Protein AF-A0A7V8E3M5-F1 (afdb_monomer)

Solvent-accessible surface area (backbone atoms only — not comparable to full-atom values): 7401 Å² total; per-residue (Å²): 131,82,53,64,52,68,87,45,52,74,57,60,77,70,49,61,87,92,56,84,88,79,82,82,58,54,64,93,90,65,84,55,64,83,77,47,44,62,59,57,59,72,68,54,57,83,89,45,75,42,72,49,74,9,50,41,84,41,14,56,47,42,52,55,55,55,73,70,61,55,69,43,68,74,47,80,47,67,41,88,43,50,78,34,72,92,66,95,60,98,47,68,71,62,44,57,70,47,50,57,58,45,68,76,69,51,58,63,83,62,52,45,49,63,24,65,98

Foldseek 3Di:
DQLQCVVCVVVVVVDDPVDDDDDQGDDPPDLDLVVCLVSVVVRDDQPEADEAEAEDSRLCSQVVNVVVVHPRYDYYHYHNAFPADQDPDPDVVVVVVPSVVCVVPPDPVVSCVRGYD

Mean predicted aligned error: 8.02 Å

Sequence (117 aa):
MDGTGRLFEPILRCFPVEFQPVVVAYPPDVARYDDLIPIVRAALPPDDPFVLLGESFSGPLAVRVAAENPPGLRALVLIASFVRPPARWPFPALRAAVVGPAVATVPWRVQSRFLLG

Structure (mmCIF, N/CA/C/O backbone):
data_AF-A0A7V8E3M5-F1
#
_entry.id   AF-A0A7V8E3M5-F1
#
loop_
_atom_site.group_PDB
_atom_site.id
_atom_site.type_symbol
_atom_site.label_atom_id
_atom_site.label_alt_id
_atom_site.label_comp_id
_atom_site.label_asym_id
_atom_site.label_entity_id
_atom_site.label_seq_id
_atom_site.pdbx_PDB_ins_code
_atom_site.Cartn_x
_atom_site.Cartn_y
_atom_site.Cartn_z
_atom_site.occupancy
_atom_site.B_iso_or_equiv
_atom_site.auth_seq_id
_atom_site.auth_comp_id
_atom_site.auth_asym_id
_atom_site.auth_atom_id
_atom_site.pdbx_PDB_model_num
ATOM 1 N N . MET A 1 1 ? 1.951 -3.078 -14.871 1.00 54.81 1 MET A N 1
ATOM 2 C CA . MET A 1 1 ? 1.114 -3.307 -13.673 1.00 54.81 1 MET A CA 1
ATOM 3 C C . MET A 1 1 ? -0.257 -2.723 -13.953 1.00 54.81 1 MET A C 1
ATOM 5 O O . MET A 1 1 ? -0.317 -1.819 -14.773 1.00 54.81 1 MET A O 1
ATOM 9 N N . ASP A 1 2 ? -1.320 -3.250 -13.344 1.00 64.69 2 ASP A N 1
ATOM 10 C CA . ASP A 1 2 ? -2.688 -2.769 -13.591 1.00 64.69 2 ASP A CA 1
ATOM 11 C C . ASP A 1 2 ? -2.871 -1.331 -13.083 1.00 64.69 2 ASP A C 1
ATOM 13 O O . ASP A 1 2 ? -3.262 -0.470 -13.857 1.00 64.69 2 ASP A O 1
ATOM 17 N N . GLY A 1 3 ? -2.542 -1.034 -11.818 1.00 59.25 3 GLY A N 1
ATOM 18 C CA . GLY A 1 3 ? -2.641 0.324 -11.244 1.00 59.25 3 GLY A CA 1
ATOM 19 C C . GLY A 1 3 ? -4.069 0.892 -11.152 1.00 59.25 3 GLY A C 1
ATOM 20 O O . GLY A 1 3 ? -4.286 1.880 -10.457 1.00 59.25 3 GLY A O 1
ATOM 21 N N . THR A 1 4 ? -5.043 0.246 -11.803 1.00 65.81 4 THR A N 1
ATOM 22 C CA . THR A 1 4 ? -6.458 0.632 -11.853 1.00 65.81 4 THR A CA 1
ATOM 23 C C . THR A 1 4 ? -7.289 0.044 -10.716 1.00 65.81 4 THR A C 1
ATOM 25 O O . THR A 1 4 ? -8.397 0.510 -10.465 1.00 65.81 4 THR A O 1
ATOM 28 N N . GLY A 1 5 ? -6.774 -0.983 -10.030 1.00 67.94 5 GLY A N 1
ATOM 29 C CA . GLY A 1 5 ? -7.459 -1.648 -8.922 1.00 67.94 5 GLY A CA 1
ATOM 30 C C . GLY A 1 5 ? -8.411 -2.770 -9.346 1.00 67.94 5 GLY A C 1
ATOM 31 O O . GLY A 1 5 ? -8.981 -3.445 -8.490 1.00 67.94 5 GLY A O 1
ATOM 32 N N . ARG A 1 6 ? -8.550 -3.029 -10.653 1.00 70.31 6 ARG A N 1
ATOM 33 C CA . ARG A 1 6 ? -9.440 -4.065 -11.206 1.00 70.31 6 ARG A CA 1
ATOM 34 C C . ARG A 1 6 ? -9.029 -5.472 -10.797 1.00 70.31 6 ARG A C 1
ATOM 36 O O . ARG A 1 6 ? -9.880 -6.332 -10.597 1.00 70.31 6 ARG A O 1
ATOM 43 N N . LEU A 1 7 ? -7.731 -5.705 -10.606 1.00 75.69 7 LEU A N 1
ATOM 44 C CA . LEU A 1 7 ? -7.233 -7.001 -10.134 1.00 75.69 7 LEU A CA 1
ATOM 45 C C . LEU A 1 7 ? -7.698 -7.355 -8.713 1.00 75.69 7 LEU A C 1
ATOM 47 O O . LEU A 1 7 ? -7.665 -8.529 -8.347 1.00 75.69 7 LEU A O 1
ATOM 51 N N . PHE A 1 8 ? -8.169 -6.380 -7.928 1.00 80.44 8 PHE A N 1
ATOM 52 C CA . PHE A 1 8 ? -8.735 -6.643 -6.607 1.00 80.44 8 PHE A CA 1
ATOM 53 C C . PHE A 1 8 ? -10.209 -7.058 -6.660 1.00 80.44 8 PHE A C 1
ATOM 55 O O . PHE A 1 8 ? -10.721 -7.594 -5.683 1.00 80.44 8 PHE A O 1
ATOM 62 N N . GLU A 1 9 ? -10.907 -6.884 -7.782 1.00 81.38 9 GLU A N 1
ATOM 63 C CA . GLU A 1 9 ? -12.350 -7.127 -7.865 1.00 81.38 9 GLU A CA 1
ATOM 64 C C . GLU A 1 9 ? -12.783 -8.530 -7.383 1.00 81.38 9 GLU A C 1
ATOM 66 O O . GLU A 1 9 ? -13.742 -8.614 -6.612 1.00 81.38 9 GLU A O 1
ATOM 71 N N . PRO A 1 10 ? -12.076 -9.634 -7.713 1.00 83.56 10 PRO A N 1
ATOM 72 C CA . PRO A 1 10 ? -12.433 -10.953 -7.193 1.00 83.56 10 PRO A CA 1
ATOM 73 C C . PRO A 1 10 ? -12.306 -11.068 -5.669 1.00 83.56 10 PRO A C 1
ATOM 75 O O . PRO A 1 10 ? -13.154 -11.695 -5.041 1.00 83.56 10 PRO A O 1
ATOM 78 N N . ILE A 1 11 ? -11.274 -10.465 -5.063 1.00 79.56 11 ILE A N 1
ATOM 79 C CA . ILE A 1 11 ? -11.068 -10.541 -3.609 1.00 79.56 11 ILE A CA 1
ATOM 80 C C . ILE A 1 11 ? -12.019 -9.609 -2.854 1.00 79.56 11 ILE A C 1
ATOM 82 O O . ILE A 1 11 ? -12.492 -9.971 -1.782 1.00 79.56 11 ILE A O 1
ATOM 86 N N . LEU A 1 12 ? -12.371 -8.461 -3.439 1.00 85.62 12 LEU A N 1
ATOM 87 C CA . LEU A 1 12 ? -13.334 -7.519 -2.863 1.00 85.62 12 LEU A CA 1
ATOM 88 C C . LEU A 1 12 ? -14.734 -8.132 -2.736 1.00 85.62 12 LEU A C 1
ATOM 90 O O .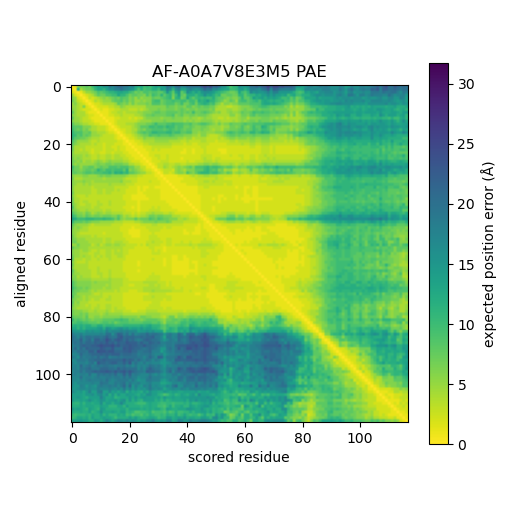 LEU A 1 12 ? -15.426 -7.873 -1.759 1.00 85.62 12 LEU A O 1
ATOM 94 N N . ARG A 1 13 ? -15.136 -8.996 -3.677 1.00 85.56 13 ARG A N 1
ATOM 95 C CA . ARG A 1 13 ? -16.429 -9.709 -3.622 1.00 85.56 13 ARG A CA 1
ATOM 96 C C . ARG A 1 13 ? -16.531 -10.711 -2.473 1.00 85.56 13 ARG A C 1
ATOM 98 O O . ARG A 1 13 ? -17.636 -11.033 -2.052 1.00 85.56 13 ARG A O 1
ATOM 105 N N . CYS A 1 14 ? -15.396 -11.209 -1.993 1.00 86.31 14 CYS A N 1
ATOM 106 C CA . CYS A 1 14 ? -15.320 -12.168 -0.893 1.00 86.31 14 CYS A CA 1
ATOM 107 C C . CYS A 1 14 ? -14.803 -11.523 0.400 1.00 86.31 14 CYS A C 1
ATOM 109 O O . CYS A 1 14 ? -14.487 -12.238 1.352 1.00 86.31 14 CYS A O 1
ATOM 111 N N . PHE A 1 15 ? -14.648 -10.196 0.423 1.00 84.19 15 PHE A N 1
ATOM 112 C CA . PHE A 1 15 ? -14.084 -9.500 1.569 1.00 84.19 15 PHE A CA 1
ATOM 113 C C . PHE A 1 15 ? -15.081 -9.525 2.739 1.00 84.19 15 PHE A C 1
ATOM 115 O O . PHE A 1 15 ? -16.285 -9.400 2.499 1.00 84.19 15 PHE A O 1
ATOM 122 N N . PRO A 1 16 ? -14.624 -9.707 3.991 1.00 86.19 16 PRO A N 1
ATOM 123 C CA . PRO A 1 16 ? -15.529 -9.740 5.134 1.00 86.19 16 PRO A CA 1
ATOM 124 C C . PRO A 1 16 ? -16.312 -8.428 5.250 1.00 86.19 16 PRO A C 1
ATOM 126 O O . PRO A 1 16 ? -15.753 -7.350 5.040 1.00 86.19 16 PRO A O 1
ATOM 129 N N . VAL A 1 17 ? -17.600 -8.525 5.588 1.00 83.50 17 VAL A N 1
ATOM 130 C CA . VAL A 1 17 ? -18.543 -7.389 5.633 1.00 83.50 17 VAL A CA 1
ATOM 131 C C . VAL A 1 17 ? -18.158 -6.330 6.670 1.00 83.50 17 VAL A C 1
ATOM 133 O O . VAL A 1 17 ? -18.572 -5.177 6.578 1.00 83.50 17 VAL A O 1
ATOM 136 N N . GLU A 1 18 ? -17.356 -6.728 7.654 1.00 86.25 18 GLU A N 1
ATOM 137 C CA . GLU A 1 18 ? -16.816 -5.892 8.719 1.00 86.25 18 GLU A CA 1
ATOM 138 C C . GLU A 1 18 ? -15.783 -4.882 8.209 1.00 86.25 18 GLU A C 1
ATOM 140 O O . GLU A 1 18 ? -15.498 -3.897 8.889 1.00 86.25 18 GLU A O 1
ATOM 145 N N . PHE A 1 19 ? -15.224 -5.104 7.017 1.00 85.50 19 PHE A N 1
ATOM 146 C CA . PHE A 1 19 ? -14.287 -4.188 6.388 1.00 85.50 19 PHE A CA 1
ATOM 147 C C . PHE A 1 19 ? -14.935 -3.475 5.202 1.00 85.50 19 PHE A C 1
ATOM 149 O O . PHE A 1 19 ? -15.615 -4.081 4.379 1.00 85.50 19 PHE A O 1
ATOM 156 N N . GLN A 1 20 ? -14.654 -2.178 5.081 1.00 89.50 20 GLN A N 1
ATOM 157 C CA . GLN A 1 20 ? -15.021 -1.360 3.926 1.00 89.50 20 GLN A CA 1
ATOM 158 C C . GLN A 1 20 ? -13.756 -1.089 3.100 1.00 89.50 20 GLN A C 1
ATOM 160 O O . GLN A 1 20 ? -13.012 -0.155 3.406 1.00 89.50 20 GLN A O 1
ATOM 165 N N . PRO A 1 21 ? -13.428 -1.941 2.113 1.00 89.75 21 PRO A N 1
ATOM 166 C CA . PRO A 1 21 ? -12.199 -1.787 1.350 1.00 89.75 21 PRO A CA 1
ATOM 167 C C . PRO A 1 21 ? -12.262 -0.556 0.437 1.00 89.75 21 PRO A C 1
ATOM 169 O O . PRO A 1 21 ? -13.165 -0.418 -0.386 1.00 89.75 21 PRO A O 1
ATOM 172 N N . VAL A 1 22 ? -11.250 0.307 0.541 1.00 91.75 22 VAL A N 1
ATOM 173 C CA . VAL A 1 22 ? -11.047 1.461 -0.345 1.00 91.75 22 VAL A CA 1
ATOM 174 C C . VAL A 1 22 ? -9.858 1.174 -1.251 1.00 91.75 22 VAL A C 1
ATOM 176 O O . VAL A 1 22 ? -8.742 0.954 -0.781 1.00 91.75 22 VAL A O 1
ATOM 179 N N . VAL A 1 23 ? -10.093 1.167 -2.562 1.00 91.75 23 VAL A N 1
ATOM 180 C CA . VAL A 1 23 ? -9.044 0.946 -3.562 1.00 91.75 23 VAL A CA 1
ATOM 181 C C . VAL A 1 23 ? -8.544 2.285 -4.083 1.00 91.75 23 VAL A C 1
ATOM 183 O O . VAL A 1 23 ? -9.315 3.074 -4.625 1.00 91.75 23 VAL A O 1
ATOM 186 N N . VAL A 1 24 ? -7.239 2.523 -3.956 1.00 92.25 24 VAL A N 1
ATOM 187 C CA . VAL A 1 24 ? -6.578 3.713 -4.503 1.00 92.25 24 VAL A CA 1
ATOM 188 C C . VAL A 1 24 ? -6.037 3.380 -5.890 1.00 92.25 24 VAL A C 1
ATOM 190 O O . VAL A 1 24 ? -5.098 2.597 -6.020 1.00 92.25 24 VAL A O 1
ATOM 193 N N . ALA A 1 25 ? -6.639 3.962 -6.926 1.00 90.50 25 ALA A N 1
ATOM 194 C CA . ALA A 1 25 ? -6.155 3.851 -8.299 1.00 90.50 25 ALA A CA 1
ATOM 195 C C . ALA A 1 25 ? -5.131 4.955 -8.603 1.00 90.50 25 ALA A C 1
ATOM 197 O O . ALA A 1 25 ? -5.298 6.099 -8.176 1.00 90.50 25 ALA A O 1
ATOM 198 N N . TYR A 1 26 ? -4.088 4.621 -9.362 1.00 88.81 26 TYR A N 1
ATOM 199 C CA . TYR A 1 26 ? -3.050 5.573 -9.761 1.00 88.81 26 TYR A CA 1
ATOM 200 C C . TYR A 1 26 ? -3.191 5.985 -11.230 1.00 88.81 26 TYR A C 1
ATOM 202 O O . TYR A 1 26 ? -3.572 5.156 -12.063 1.00 88.81 26 TYR A O 1
ATOM 210 N N . PRO A 1 27 ? -2.849 7.239 -11.580 1.00 87.88 27 PRO A N 1
ATOM 211 C CA . PRO A 1 27 ? -2.749 7.660 -12.970 1.00 87.88 27 PRO A CA 1
ATOM 212 C C . PRO A 1 27 ? -1.718 6.809 -13.729 1.00 87.88 27 PRO A C 1
ATOM 214 O O . PRO A 1 27 ? -0.632 6.552 -13.201 1.00 87.88 27 PRO A O 1
ATOM 217 N N . PRO A 1 28 ? -2.019 6.365 -14.960 1.00 83.38 28 PRO A N 1
ATOM 218 C CA . PRO A 1 28 ? -1.155 5.449 -15.709 1.00 83.38 28 PRO A CA 1
ATOM 219 C C . PRO A 1 28 ? 0.175 6.082 -16.150 1.00 83.38 28 PRO A C 1
ATOM 221 O O . PRO A 1 28 ? 1.128 5.370 -16.460 1.00 83.38 28 PRO A O 1
ATOM 224 N N . ASP A 1 29 ? 0.235 7.408 -16.198 1.00 85.81 29 ASP A N 1
ATOM 225 C CA . ASP A 1 29 ? 1.370 8.227 -16.620 1.00 85.81 29 ASP A CA 1
ATOM 226 C C . ASP A 1 29 ? 2.287 8.650 -15.460 1.00 85.81 29 ASP A C 1
ATOM 228 O O . ASP A 1 29 ? 3.361 9.210 -15.690 1.00 85.81 29 ASP A O 1
ATOM 232 N N . VAL A 1 30 ? 1.919 8.331 -14.214 1.00 83.50 30 VAL A N 1
ATOM 233 C CA . VAL A 1 30 ? 2.681 8.705 -13.018 1.00 83.50 30 VAL A CA 1
ATOM 234 C C . VAL A 1 30 ? 3.301 7.465 -12.377 1.00 83.50 30 VAL A C 1
ATOM 236 O O . VAL A 1 30 ? 2.611 6.567 -11.904 1.00 83.50 30 VAL A O 1
ATOM 239 N N . ALA A 1 31 ? 4.635 7.422 -12.328 1.00 82.38 31 ALA A N 1
ATOM 240 C CA . ALA A 1 31 ? 5.381 6.272 -11.802 1.00 82.38 31 ALA A CA 1
ATOM 241 C C . ALA A 1 31 ? 6.345 6.616 -10.656 1.00 82.38 31 ALA A C 1
ATOM 243 O O . ALA A 1 31 ? 6.944 5.718 -10.059 1.00 82.38 31 ALA A O 1
ATOM 244 N N . ARG A 1 32 ? 6.547 7.902 -10.345 1.00 88.75 32 ARG A N 1
ATOM 245 C CA . ARG A 1 32 ? 7.440 8.301 -9.253 1.00 88.75 32 ARG A CA 1
ATOM 246 C C . ARG A 1 32 ? 6.679 8.262 -7.941 1.00 88.75 32 ARG A C 1
ATOM 248 O O . ARG A 1 32 ? 5.569 8.771 -7.840 1.00 88.75 32 ARG A O 1
ATOM 255 N N . TYR A 1 33 ? 7.308 7.703 -6.913 1.00 89.25 33 TYR A N 1
ATOM 256 C CA . TYR A 1 33 ? 6.646 7.565 -5.622 1.00 89.25 33 TYR A CA 1
ATOM 257 C C . TYR A 1 33 ? 6.233 8.903 -5.008 1.00 89.25 33 TYR A C 1
ATOM 259 O O . TYR A 1 33 ? 5.142 8.997 -4.459 1.00 89.25 33 TYR A O 1
ATOM 267 N N . ASP A 1 34 ? 7.071 9.931 -5.129 1.00 91.88 34 ASP A N 1
ATOM 268 C CA . ASP A 1 34 ? 6.806 11.241 -4.524 1.00 91.88 34 ASP A CA 1
ATOM 269 C C . ASP A 1 34 ? 5.549 11.906 -5.114 1.00 91.88 34 ASP A C 1
ATOM 271 O O . ASP A 1 34 ? 4.830 12.593 -4.394 1.00 91.88 34 ASP A O 1
ATOM 275 N N . ASP A 1 35 ? 5.230 11.605 -6.376 1.00 93.25 35 ASP A N 1
ATOM 276 C CA . ASP A 1 35 ? 4.043 12.117 -7.070 1.00 93.25 35 ASP A CA 1
ATOM 277 C C . ASP A 1 35 ? 2.769 11.323 -6.711 1.00 93.25 35 ASP A C 1
ATOM 279 O O . ASP A 1 35 ? 1.659 11.843 -6.797 1.00 93.25 35 ASP A O 1
ATOM 283 N N . LEU A 1 36 ? 2.910 10.065 -6.271 1.00 94.12 36 LEU A N 1
ATOM 284 C CA . LEU A 1 36 ? 1.789 9.177 -5.928 1.00 94.12 36 LEU A CA 1
ATOM 285 C C . LEU A 1 36 ? 1.407 9.214 -4.443 1.00 94.12 36 LEU A C 1
ATOM 287 O O . LEU A 1 36 ? 0.259 8.934 -4.095 1.00 94.12 36 LEU A O 1
ATOM 291 N N . ILE A 1 37 ? 2.338 9.570 -3.554 1.00 94.94 37 ILE A N 1
ATOM 292 C CA . ILE A 1 37 ? 2.078 9.697 -2.109 1.00 94.94 37 ILE A CA 1
ATOM 293 C C . ILE A 1 37 ? 0.891 10.630 -1.804 1.00 94.94 37 ILE A C 1
ATOM 295 O O . ILE A 1 37 ? 0.044 10.235 -0.999 1.00 94.94 37 ILE A O 1
ATOM 299 N N . PRO A 1 38 ? 0.761 11.822 -2.425 1.00 95.31 38 PRO A N 1
ATOM 300 C CA . PRO A 1 38 ? -0.383 12.701 -2.185 1.00 95.31 38 PRO A CA 1
ATOM 301 C C . PRO A 1 38 ? -1.735 12.040 -2.482 1.00 95.31 38 PRO A C 1
ATOM 303 O O . PRO A 1 38 ? -2.693 12.272 -1.750 1.00 95.31 38 PRO A O 1
ATOM 306 N N . ILE A 1 39 ? -1.801 11.177 -3.501 1.00 95.06 39 ILE A N 1
ATOM 307 C CA . ILE A 1 39 ? -3.022 10.451 -3.879 1.00 95.06 39 ILE A CA 1
ATOM 308 C C . ILE A 1 39 ? -3.415 9.466 -2.774 1.00 95.06 39 ILE A C 1
ATOM 310 O O . ILE A 1 39 ? -4.573 9.412 -2.373 1.00 95.06 39 ILE A O 1
ATOM 314 N N . VAL A 1 40 ? -2.441 8.726 -2.233 1.00 95.19 40 VAL A N 1
ATOM 315 C CA . VAL A 1 40 ? -2.682 7.796 -1.118 1.00 95.19 40 VAL A CA 1
ATOM 316 C C . VAL A 1 40 ? -3.130 8.549 0.132 1.00 95.19 40 VAL A C 1
ATOM 318 O O . VAL A 1 40 ? -4.085 8.133 0.779 1.00 95.19 40 VAL A O 1
ATOM 321 N N . ARG A 1 41 ? -2.481 9.675 0.454 1.00 94.88 41 ARG A N 1
ATOM 322 C CA . ARG A 1 41 ? -2.844 10.512 1.609 1.00 94.88 41 ARG A CA 1
ATOM 323 C C . ARG A 1 41 ? -4.273 11.033 1.520 1.00 94.88 41 ARG A C 1
ATOM 325 O 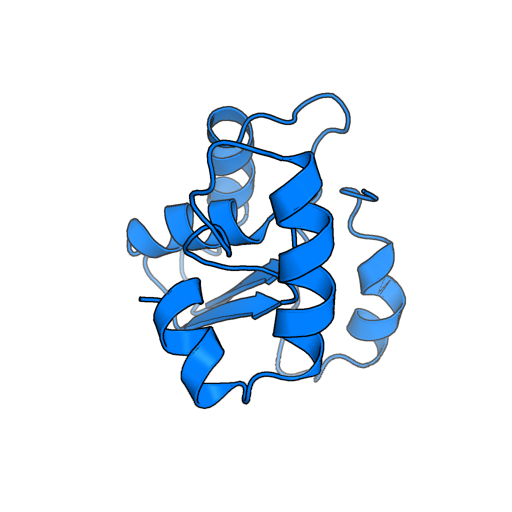O . ARG A 1 41 ? 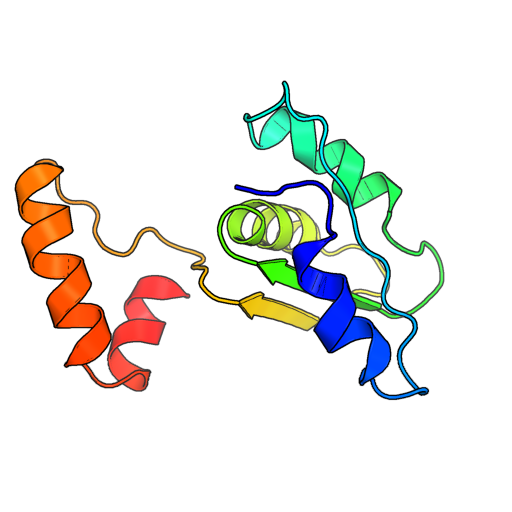-4.990 10.991 2.511 1.00 94.88 41 ARG A O 1
ATOM 332 N N . ALA A 1 42 ? -4.683 11.501 0.344 1.00 94.94 42 ALA A N 1
ATOM 333 C CA . ALA A 1 42 ? -6.027 12.026 0.122 1.00 94.94 42 ALA A CA 1
ATOM 334 C C . ALA A 1 42 ? -7.127 10.961 0.284 1.00 94.94 42 ALA A C 1
ATOM 336 O O . ALA A 1 42 ? -8.280 11.313 0.511 1.00 94.94 42 ALA A O 1
ATOM 337 N N . ALA A 1 43 ? -6.779 9.676 0.176 1.00 94.88 43 ALA A N 1
ATOM 338 C CA . ALA A 1 43 ? -7.704 8.562 0.354 1.00 94.88 43 ALA A CA 1
ATOM 339 C C . ALA A 1 43 ? -7.777 8.040 1.801 1.00 94.88 43 ALA A C 1
ATOM 341 O O . ALA A 1 43 ? -8.568 7.137 2.074 1.00 94.88 43 ALA A O 1
ATOM 342 N N . LEU A 1 44 ? -6.952 8.555 2.723 1.00 95.12 44 LEU A N 1
ATOM 343 C CA . LEU A 1 44 ? -6.988 8.121 4.118 1.00 95.12 44 LEU A CA 1
ATOM 344 C C . LEU A 1 44 ? -8.256 8.645 4.809 1.00 95.12 44 LEU A C 1
ATOM 346 O O . LEU A 1 44 ? -8.585 9.824 4.653 1.00 95.12 44 LEU A O 1
ATOM 350 N N . PRO A 1 45 ? -8.948 7.812 5.602 1.00 92.25 45 PRO A N 1
ATOM 351 C CA . PRO A 1 45 ? -10.078 8.283 6.383 1.00 92.25 45 PRO A CA 1
ATOM 352 C C . PRO A 1 45 ? -9.571 9.180 7.528 1.00 92.25 45 PRO A C 1
ATOM 354 O O . PRO A 1 45 ? -8.689 8.759 8.278 1.00 92.25 45 PRO A O 1
ATOM 357 N N . PRO A 1 46 ? -10.087 10.414 7.668 1.00 85.81 46 PRO A N 1
ATOM 358 C CA . PRO A 1 46 ? -9.564 11.378 8.637 1.00 85.81 46 PRO A CA 1
ATOM 359 C C . PRO A 1 46 ? -9.908 11.024 10.090 1.00 85.81 46 PRO A C 1
ATOM 361 O O . PRO A 1 46 ? -9.082 11.236 10.976 1.00 85.81 46 PRO A O 1
ATOM 364 N N . ASP A 1 47 ? -11.101 10.468 10.321 1.00 87.19 47 ASP A N 1
ATOM 365 C CA . AS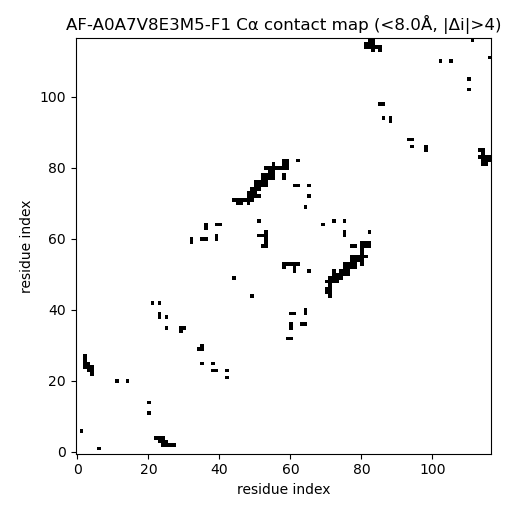P A 1 47 ? -11.660 10.271 11.665 1.00 87.19 47 ASP A CA 1
ATOM 366 C C . ASP A 1 47 ? -11.849 8.791 12.042 1.00 87.19 47 ASP A C 1
ATOM 368 O O . ASP A 1 47 ? -12.117 8.476 13.204 1.00 87.19 47 ASP A O 1
ATOM 372 N N . ASP A 1 48 ? -11.664 7.870 11.090 1.00 92.50 48 ASP A N 1
ATOM 373 C CA . ASP A 1 48 ? -11.925 6.444 11.293 1.00 92.50 48 ASP A CA 1
ATOM 374 C C . ASP A 1 48 ? -10.639 5.612 11.394 1.00 92.50 48 ASP A C 1
ATOM 376 O O . ASP A 1 48 ? -9.653 5.866 10.696 1.00 92.50 48 ASP A O 1
ATOM 380 N N . PRO A 1 49 ? -10.626 4.563 12.237 1.00 95.00 49 PRO A N 1
ATOM 381 C CA . PRO A 1 49 ? -9.514 3.630 12.278 1.00 95.00 49 PRO A CA 1
ATOM 382 C C . PRO A 1 49 ? -9.421 2.822 10.980 1.00 95.00 49 PRO A C 1
ATOM 384 O O . PRO A 1 49 ? -10.420 2.297 10.492 1.00 95.00 49 PRO A O 1
ATOM 387 N N . PHE A 1 50 ? -8.207 2.638 10.464 1.00 95.50 50 PHE A N 1
ATOM 388 C CA . PHE A 1 50 ? -7.996 1.945 9.194 1.00 95.50 50 PHE A CA 1
ATOM 389 C C . PHE A 1 50 ? -6.748 1.062 9.177 1.00 95.50 50 PHE A C 1
ATOM 391 O O . PHE A 1 50 ? -5.833 1.188 9.994 1.00 95.50 50 PHE A O 1
ATOM 398 N N . VAL A 1 51 ? -6.714 0.154 8.204 1.00 94.75 51 VAL A N 1
ATOM 399 C CA . VAL A 1 51 ? -5.551 -0.671 7.868 1.00 94.75 51 VAL A CA 1
ATOM 400 C C . VAL A 1 51 ? -5.083 -0.270 6.477 1.00 94.75 51 VAL A C 1
ATOM 402 O O . VAL A 1 51 ? -5.880 -0.242 5.543 1.00 94.75 51 VAL A O 1
ATOM 405 N N . LEU A 1 52 ? -3.793 0.029 6.336 1.00 95.75 52 LEU A N 1
ATOM 406 C CA . LEU A 1 52 ? -3.197 0.373 5.050 1.00 95.75 52 LEU A CA 1
ATOM 407 C C . LEU A 1 52 ? -2.574 -0.872 4.420 1.00 95.75 52 LEU A C 1
ATOM 409 O O . LEU A 1 52 ? -1.747 -1.534 5.042 1.00 95.75 52 LEU A O 1
ATOM 413 N N . LEU A 1 53 ? -2.947 -1.185 3.182 1.00 93.81 53 LEU A N 1
ATOM 414 C CA . LEU A 1 53 ? -2.447 -2.346 2.448 1.00 93.81 53 LEU A CA 1
ATOM 415 C C . LEU A 1 53 ? -1.672 -1.885 1.210 1.00 93.81 53 LEU A C 1
ATOM 417 O O . LEU A 1 53 ? -2.215 -1.202 0.348 1.00 93.81 53 LEU A O 1
ATOM 421 N N . GLY A 1 54 ? -0.399 -2.269 1.123 1.00 92.38 54 GLY A N 1
ATOM 422 C CA . GLY A 1 54 ? 0.468 -2.001 -0.022 1.00 92.38 54 GLY A CA 1
ATOM 423 C C . GLY A 1 54 ? 0.826 -3.284 -0.765 1.00 92.38 54 GLY A C 1
ATOM 424 O O . GLY A 1 54 ? 1.547 -4.133 -0.239 1.00 92.38 54 GLY A O 1
ATOM 425 N N . GLU A 1 55 ? 0.347 -3.420 -2.000 1.00 90.06 55 GLU A N 1
ATOM 426 C CA . GLU A 1 55 ? 0.664 -4.546 -2.883 1.00 90.06 55 GLU A CA 1
ATOM 427 C C . GLU A 1 55 ? 1.767 -4.167 -3.879 1.00 90.06 55 GLU A C 1
ATOM 429 O O . GLU A 1 55 ? 1.739 -3.076 -4.450 1.00 90.06 55 GLU A O 1
ATOM 434 N N . SER A 1 56 ? 2.760 -5.045 -4.051 1.00 87.38 56 SER A N 1
ATOM 435 C CA . SER A 1 56 ? 3.865 -4.908 -5.009 1.00 87.38 56 SER A CA 1
ATOM 436 C C . SER A 1 56 ? 4.473 -3.496 -5.034 1.00 87.38 56 SER A C 1
ATOM 438 O O . SER A 1 56 ? 5.087 -3.068 -4.049 1.00 87.38 56 SER A O 1
ATOM 440 N N . PHE A 1 57 ? 4.288 -2.753 -6.129 1.00 87.50 57 PHE A N 1
ATOM 441 C CA . PHE A 1 57 ? 4.763 -1.379 -6.320 1.00 87.50 57 PHE A CA 1
ATOM 442 C C . PHE A 1 57 ? 4.214 -0.385 -5.288 1.00 87.50 57 PHE A C 1
ATOM 444 O O . PHE A 1 57 ? 4.907 0.560 -4.914 1.00 87.50 57 PHE A O 1
ATOM 451 N N . SER A 1 58 ? 3.007 -0.618 -4.778 1.00 90.62 58 SER A N 1
ATOM 452 C CA . SER A 1 58 ? 2.367 0.229 -3.768 1.00 90.62 58 SER A CA 1
ATOM 453 C C . SER A 1 58 ? 2.918 -0.010 -2.363 1.00 90.62 58 SER A C 1
ATOM 455 O O . SER A 1 58 ? 2.664 0.785 -1.464 1.00 90.62 58 SER A O 1
ATOM 457 N N . GLY A 1 59 ? 3.693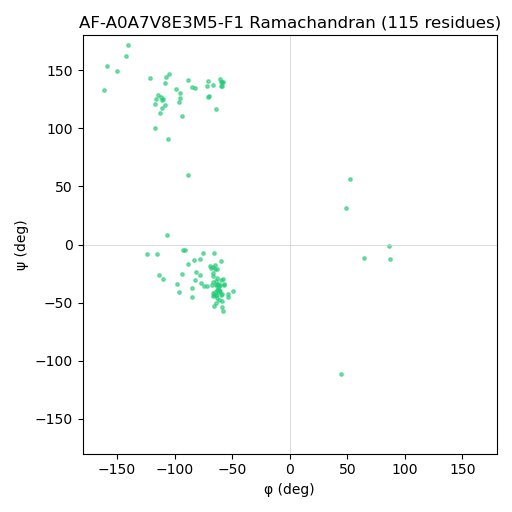 -1.076 -2.138 1.00 92.12 59 GLY A N 1
ATOM 458 C CA . GLY A 1 59 ? 4.277 -1.353 -0.824 1.00 92.12 59 GLY A CA 1
ATOM 459 C C . GLY A 1 59 ? 5.181 -0.229 -0.311 1.00 92.12 59 GLY A C 1
ATOM 460 O O . GLY A 1 59 ? 4.915 0.284 0.774 1.00 92.12 59 GLY A O 1
ATOM 461 N N . PRO A 1 60 ? 6.195 0.233 -1.070 1.00 91.88 60 PRO A N 1
ATOM 462 C CA . PRO A 1 60 ? 6.999 1.390 -0.679 1.00 91.88 60 PRO A CA 1
ATOM 463 C C . PRO A 1 60 ? 6.186 2.669 -0.436 1.00 91.88 60 PRO A C 1
ATOM 465 O O . PRO A 1 60 ? 6.536 3.437 0.459 1.00 91.88 60 PRO A O 1
ATOM 468 N N . LEU A 1 61 ? 5.098 2.893 -1.183 1.00 93.75 61 LEU A N 1
ATOM 469 C CA . LEU A 1 61 ? 4.181 4.014 -0.941 1.00 93.75 61 LEU A CA 1
ATOM 470 C C . LEU A 1 61 ? 3.491 3.872 0.418 1.00 93.75 61 LEU A C 1
ATOM 472 O O . LEU A 1 61 ? 3.539 4.791 1.232 1.00 93.75 61 LEU A O 1
ATOM 476 N N . ALA A 1 62 ? 2.918 2.698 0.684 1.00 94.69 62 ALA A N 1
ATOM 477 C CA . ALA A 1 62 ? 2.231 2.395 1.931 1.00 94.69 62 ALA A CA 1
ATOM 478 C C . ALA A 1 62 ? 3.170 2.488 3.145 1.00 94.69 62 ALA A C 1
ATOM 480 O O . ALA A 1 62 ? 2.786 3.040 4.170 1.00 94.69 62 ALA A O 1
ATOM 481 N N . VAL A 1 63 ? 4.422 2.030 3.019 1.00 95.06 63 VAL A N 1
ATOM 482 C CA . VAL A 1 63 ? 5.455 2.185 4.059 1.00 95.06 63 VAL A CA 1
ATOM 483 C C . VAL A 1 63 ? 5.738 3.657 4.345 1.00 95.06 63 VAL A C 1
ATOM 485 O O . VAL A 1 63 ? 5.790 4.045 5.508 1.00 95.06 63 VAL A O 1
ATOM 488 N N . ARG A 1 64 ? 5.929 4.480 3.306 1.00 95.12 64 ARG A N 1
ATOM 489 C CA . ARG A 1 64 ? 6.225 5.911 3.476 1.00 95.12 64 ARG A CA 1
ATOM 490 C C . ARG A 1 64 ? 5.069 6.645 4.152 1.00 95.12 64 ARG A C 1
ATOM 492 O O . ARG A 1 64 ? 5.311 7.357 5.116 1.00 95.12 64 ARG A O 1
ATOM 499 N N . VAL A 1 65 ? 3.836 6.402 3.708 1.00 96.12 65 VAL A N 1
ATOM 500 C CA . VAL A 1 65 ? 2.633 6.990 4.318 1.00 96.12 65 VAL A CA 1
ATOM 501 C C . VAL A 1 65 ? 2.451 6.506 5.758 1.00 96.12 65 VAL A C 1
ATOM 503 O O . VAL A 1 65 ? 2.191 7.310 6.643 1.00 96.12 65 VAL A O 1
ATOM 506 N N . ALA A 1 66 ? 2.646 5.215 6.032 1.00 95.81 66 ALA A N 1
ATOM 507 C CA . ALA A 1 66 ? 2.553 4.681 7.390 1.00 95.81 66 ALA A CA 1
ATOM 508 C C . ALA A 1 66 ? 3.620 5.259 8.334 1.00 95.81 66 ALA A C 1
ATOM 510 O O . ALA A 1 66 ? 3.342 5.480 9.510 1.00 95.81 66 ALA A O 1
ATOM 511 N N . ALA A 1 67 ? 4.825 5.535 7.826 1.00 95.44 67 ALA A N 1
ATOM 512 C CA . ALA A 1 67 ? 5.910 6.136 8.602 1.00 95.44 67 ALA A CA 1
ATOM 513 C C . ALA A 1 67 ? 5.614 7.580 9.045 1.00 95.44 67 ALA A C 1
ATOM 515 O O . ALA A 1 67 ? 6.221 8.055 10.001 1.00 95.44 67 ALA A O 1
ATOM 516 N N . GLU A 1 68 ? 4.669 8.263 8.394 1.00 95.12 68 GLU A N 1
ATOM 517 C CA . GLU A 1 68 ? 4.170 9.579 8.820 1.00 95.12 68 GLU A CA 1
ATOM 518 C C . GLU A 1 68 ? 3.235 9.487 10.035 1.00 95.12 68 GLU A C 1
ATOM 520 O O . GLU A 1 68 ? 2.876 10.513 10.606 1.00 95.12 68 GLU A O 1
ATOM 525 N N . ASN A 1 69 ? 2.868 8.267 10.446 1.00 93.62 69 ASN A N 1
ATOM 526 C CA . ASN A 1 69 ? 1.974 7.976 11.561 1.00 93.62 69 ASN A CA 1
ATOM 527 C C . ASN A 1 69 ? 0.633 8.740 11.482 1.00 93.62 69 ASN A C 1
ATOM 529 O O . ASN A 1 69 ? 0.291 9.480 12.411 1.00 93.62 69 ASN A O 1
ATOM 533 N N . PRO A 1 70 ? -0.127 8.599 10.375 1.00 95.06 70 PRO A N 1
ATOM 534 C CA . PRO A 1 70 ? -1.418 9.258 10.243 1.00 95.06 70 PRO A CA 1
ATOM 535 C C . PRO A 1 70 ? -2.383 8.787 11.345 1.00 95.06 70 PRO A C 1
ATOM 537 O O . PRO A 1 70 ? -2.372 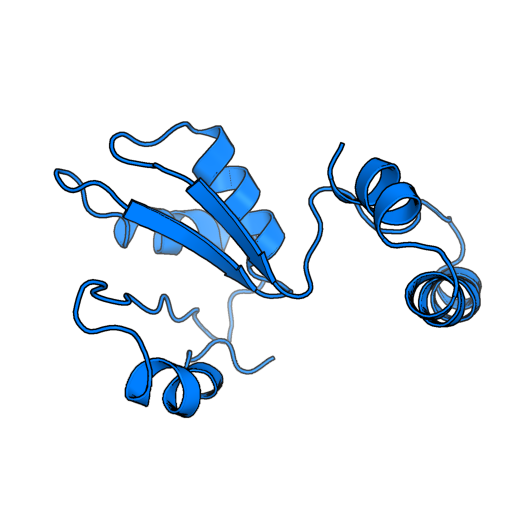7.604 11.713 1.00 95.06 70 PRO A O 1
ATOM 540 N N . PRO A 1 71 ? -3.227 9.690 11.879 1.00 94.38 71 PRO A N 1
ATOM 541 C CA . PRO A 1 71 ? -4.197 9.334 12.906 1.00 94.38 71 PRO A CA 1
ATOM 542 C C . PRO A 1 71 ? -5.120 8.224 12.396 1.00 94.38 71 PRO A C 1
ATOM 544 O O . PRO A 1 71 ? -5.499 8.211 11.232 1.00 94.38 71 PRO A O 1
ATOM 547 N N . GLY A 1 72 ? -5.447 7.261 13.259 1.00 94.38 72 GLY A N 1
ATOM 548 C CA . GLY A 1 72 ? -6.331 6.146 12.903 1.00 94.38 72 GLY A CA 1
ATOM 549 C C . GLY A 1 72 ? -5.639 4.931 12.274 1.00 94.38 72 GLY A C 1
ATOM 550 O O . GLY A 1 72 ? -6.245 3.858 12.255 1.00 94.38 72 GLY A O 1
ATOM 551 N N . LEU A 1 73 ? -4.371 5.017 11.852 1.00 96.75 73 LEU A N 1
ATOM 552 C CA . LEU A 1 73 ? -3.651 3.860 11.309 1.00 96.75 73 LEU A CA 1
ATOM 553 C C . LEU A 1 73 ? -3.468 2.764 12.372 1.00 96.75 73 LEU A C 1
ATOM 555 O O . LEU A 1 73 ? -2.780 2.949 13.375 1.00 96.75 73 LEU A O 1
ATOM 559 N N . ARG A 1 74 ? -4.064 1.591 12.137 1.00 96.19 74 ARG A N 1
ATOM 560 C CA . ARG A 1 74 ? -3.987 0.426 13.036 1.00 96.19 74 ARG A CA 1
ATOM 561 C C . ARG A 1 74 ? -2.940 -0.592 12.617 1.00 96.19 74 ARG A C 1
ATOM 563 O O . ARG A 1 74 ? -2.355 -1.246 13.475 1.00 96.19 74 ARG A O 1
ATOM 570 N N . ALA A 1 75 ? -2.730 -0.756 11.315 1.00 95.06 75 ALA A N 1
ATOM 571 C CA . ALA A 1 75 ? -1.763 -1.704 10.781 1.00 95.06 75 ALA A CA 1
ATOM 572 C C . ALA A 1 75 ? -1.343 -1.341 9.354 1.00 95.06 75 ALA A C 1
ATOM 574 O O . ALA A 1 75 ? -2.117 -0.759 8.594 1.00 95.06 75 ALA A O 1
ATOM 575 N N . LEU A 1 76 ? -0.129 -1.761 8.995 1.00 95.44 76 LEU A N 1
ATOM 576 C CA . LEU A 1 76 ? 0.377 -1.793 7.627 1.00 95.44 76 LEU A CA 1
ATOM 577 C C . LEU A 1 76 ? 0.500 -3.253 7.177 1.00 95.44 76 LEU A C 1
ATOM 579 O O . LEU A 1 76 ? 1.189 -4.046 7.819 1.00 95.44 76 LEU A O 1
ATOM 583 N N . VAL A 1 77 ? -0.131 -3.596 6.058 1.00 92.81 77 VAL A N 1
ATOM 584 C CA . VAL A 1 77 ? -0.068 -4.920 5.429 1.00 92.81 77 VAL A CA 1
ATOM 585 C C . VAL A 1 77 ? 0.688 -4.803 4.111 1.00 92.81 77 VAL A C 1
ATOM 587 O O . VAL A 1 77 ? 0.340 -3.989 3.261 1.00 92.81 77 VAL A O 1
ATOM 590 N N . LEU A 1 78 ? 1.721 -5.625 3.921 1.00 90.06 78 LEU A N 1
ATOM 591 C CA . LEU A 1 78 ? 2.488 -5.679 2.675 1.00 90.06 78 LEU A CA 1
ATOM 592 C C . LEU A 1 78 ? 2.232 -7.006 1.965 1.00 90.06 78 LEU A C 1
ATOM 594 O O . LEU A 1 78 ? 2.462 -8.071 2.537 1.00 90.06 78 LEU A O 1
ATOM 598 N N . ILE A 1 79 ? 1.783 -6.939 0.712 1.00 87.12 79 ILE A N 1
ATOM 599 C CA . ILE A 1 79 ? 1.512 -8.112 -0.130 1.00 87.12 79 ILE A CA 1
ATOM 600 C C . ILE A 1 79 ? 2.467 -8.091 -1.313 1.00 87.12 79 ILE A C 1
ATOM 602 O O . ILE A 1 79 ? 2.550 -7.095 -2.026 1.00 87.12 79 ILE A O 1
ATOM 606 N N . ALA A 1 80 ? 3.212 -9.181 -1.517 1.00 84.12 80 ALA A N 1
ATOM 607 C CA . ALA A 1 80 ? 4.205 -9.286 -2.592 1.00 84.12 80 ALA A CA 1
ATOM 608 C C . ALA A 1 80 ? 5.162 -8.071 -2.663 1.00 84.12 80 ALA A C 1
ATOM 610 O O . ALA A 1 80 ? 5.614 -7.676 -3.736 1.00 84.12 80 ALA A O 1
ATOM 611 N N . SER A 1 81 ? 5.454 -7.464 -1.508 1.00 84.00 81 SER A N 1
ATOM 612 C CA . SER A 1 81 ? 6.265 -6.254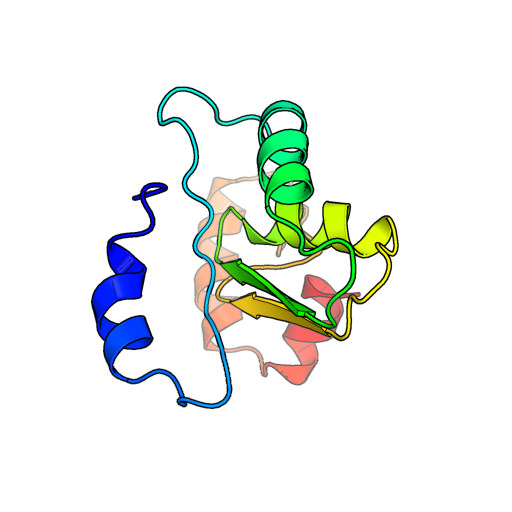 -1.386 1.00 84.00 81 SER A CA 1
ATOM 613 C C . SER A 1 81 ? 7.196 -6.318 -0.177 1.00 84.00 81 SER A C 1
ATOM 615 O O . SER A 1 81 ? 7.136 -7.249 0.627 1.00 84.00 81 SER A O 1
ATOM 617 N N . PHE A 1 82 ? 8.093 -5.342 -0.063 1.00 80.12 82 PHE A N 1
ATOM 618 C CA . PHE A 1 82 ? 9.158 -5.309 0.934 1.00 80.12 82 PHE A CA 1
ATOM 619 C C . PHE A 1 82 ? 9.530 -3.870 1.312 1.00 80.12 82 PHE A C 1
ATOM 621 O O . PHE A 1 82 ? 9.462 -2.955 0.493 1.00 80.12 82 PHE A O 1
ATOM 628 N N . VAL A 1 83 ? 9.962 -3.679 2.562 1.00 78.88 83 VAL A N 1
ATOM 629 C CA . VAL A 1 83 ? 10.437 -2.387 3.092 1.00 78.88 83 VAL A CA 1
ATOM 630 C C . VAL A 1 83 ? 11.832 -2.074 2.550 1.00 78.88 83 VAL A C 1
ATOM 632 O O . VAL A 1 83 ? 12.169 -0.923 2.271 1.00 78.88 83 VAL A O 1
ATOM 635 N N . ARG A 1 84 ? 12.659 -3.110 2.379 1.00 73.19 84 ARG A N 1
ATOM 636 C CA . ARG A 1 84 ? 14.019 -3.016 1.846 1.00 73.19 84 ARG A CA 1
ATOM 637 C C . ARG A 1 84 ? 14.161 -3.869 0.588 1.00 73.19 84 ARG A C 1
ATOM 639 O O . ARG A 1 84 ? 13.602 -4.961 0.529 1.00 73.19 84 ARG A O 1
ATOM 646 N N . PRO A 1 85 ? 14.932 -3.414 -0.415 1.00 67.88 85 PRO A N 1
ATOM 647 C CA . PRO A 1 85 ? 15.143 -4.196 -1.623 1.00 67.88 85 PRO A CA 1
ATOM 648 C C . PRO A 1 85 ? 15.793 -5.554 -1.290 1.00 67.88 85 PRO A C 1
ATOM 650 O O . PRO A 1 85 ? 16.770 -5.568 -0.538 1.00 67.88 85 PRO A O 1
ATOM 653 N N . PRO A 1 86 ? 15.324 -6.670 -1.888 1.00 62.72 86 PRO A N 1
ATOM 654 C CA . PRO A 1 86 ? 15.752 -8.038 -1.561 1.00 62.72 86 PRO A CA 1
ATOM 655 C C . PRO A 1 86 ? 17.250 -8.320 -1.750 1.00 62.72 86 PRO A C 1
ATOM 657 O O . PRO A 1 86 ? 17.748 -9.316 -1.242 1.00 62.72 86 PRO A O 1
ATOM 660 N N . ALA A 1 87 ? 17.986 -7.455 -2.451 1.00 64.25 87 ALA A N 1
ATOM 661 C CA . ALA A 1 87 ? 19.444 -7.459 -2.482 1.00 64.25 87 ALA A CA 1
ATOM 662 C C . ALA A 1 87 ? 19.960 -6.099 -2.974 1.00 64.25 87 ALA A C 1
ATOM 664 O O . ALA A 1 87 ? 19.509 -5.598 -4.009 1.00 64.25 87 ALA A O 1
ATOM 665 N N . ARG A 1 88 ? 20.944 -5.515 -2.278 1.00 58.69 88 ARG A N 1
ATOM 666 C CA . ARG A 1 88 ? 21.720 -4.357 -2.759 1.00 58.69 88 ARG A CA 1
ATOM 667 C C . ARG A 1 88 ? 22.927 -4.845 -3.572 1.00 58.69 88 ARG A C 1
ATOM 669 O O . ARG A 1 88 ? 24.064 -4.617 -3.177 1.00 58.69 88 ARG A O 1
ATOM 676 N N . TRP A 1 89 ? 22.691 -5.576 -4.664 1.00 63.38 89 TRP A N 1
ATOM 677 C CA . TRP A 1 89 ? 23.782 -6.056 -5.524 1.00 63.38 89 TRP A CA 1
ATOM 678 C C . TRP A 1 89 ? 24.004 -5.092 -6.700 1.00 63.38 89 TRP A C 1
ATOM 680 O O . TRP A 1 89 ? 23.031 -4.780 -7.389 1.00 63.38 89 TRP A O 1
ATOM 690 N N . PRO A 1 90 ? 25.247 -4.656 -6.991 1.00 66.94 90 PRO A N 1
ATOM 691 C CA . PRO A 1 90 ? 25.547 -3.775 -8.129 1.00 66.94 90 PRO A CA 1
ATOM 692 C C . PRO A 1 90 ? 25.314 -4.397 -9.522 1.00 66.94 90 PRO A C 1
ATOM 694 O O . PRO A 1 90 ? 25.392 -3.691 -10.521 1.00 66.94 90 PRO A O 1
ATOM 697 N N . PHE A 1 91 ? 25.006 -5.697 -9.616 1.00 73.44 91 PHE A N 1
ATOM 698 C CA . PHE A 1 91 ? 24.865 -6.438 -10.873 1.00 73.44 91 PHE A CA 1
ATOM 699 C C . PHE A 1 91 ? 23.421 -6.955 -11.024 1.00 73.44 91 PHE A C 1
ATOM 701 O O . PHE A 1 91 ? 23.064 -7.974 -10.424 1.00 73.44 91 PHE A O 1
ATOM 708 N N . PRO A 1 92 ? 22.564 -6.279 -11.812 1.00 63.25 92 PRO A N 1
ATOM 709 C CA . PRO A 1 92 ? 21.130 -6.578 -11.880 1.00 63.25 92 PRO A CA 1
ATOM 710 C C . PRO A 1 92 ? 20.810 -7.949 -12.496 1.00 63.25 92 PRO A C 1
ATOM 712 O O . PRO A 1 92 ? 19.864 -8.604 -12.058 1.00 63.25 92 PRO A O 1
ATOM 715 N N . ALA A 1 93 ? 21.616 -8.426 -13.449 1.00 65.69 93 ALA A N 1
ATOM 716 C CA . ALA A 1 93 ? 21.447 -9.757 -14.040 1.00 65.69 93 ALA A CA 1
ATOM 717 C C . ALA A 1 93 ? 21.700 -10.876 -13.014 1.00 65.69 93 ALA A C 1
ATOM 719 O O . ALA A 1 93 ? 20.911 -11.812 -12.891 1.00 65.69 93 ALA A O 1
ATOM 720 N N . LEU A 1 94 ? 22.756 -10.730 -12.209 1.00 61.97 94 LEU A N 1
ATOM 721 C CA . LEU A 1 94 ? 23.081 -11.674 -11.140 1.00 61.97 94 LEU A CA 1
ATOM 722 C C . LEU A 1 94 ? 22.030 -11.632 -10.019 1.00 61.97 94 LEU A C 1
ATOM 724 O O . LEU A 1 94 ? 21.667 -12.665 -9.464 1.00 61.97 94 LEU A O 1
ATOM 728 N N . ARG A 1 95 ? 21.463 -10.450 -9.739 1.00 64.00 95 ARG A N 1
ATOM 729 C CA . ARG A 1 95 ? 20.351 -10.286 -8.793 1.00 64.00 95 ARG A CA 1
ATOM 730 C C . ARG A 1 95 ? 19.126 -11.109 -9.195 1.00 64.00 95 ARG A C 1
ATOM 732 O O . ARG A 1 95 ? 18.578 -11.794 -8.339 1.00 64.00 95 ARG A O 1
ATOM 739 N N . ALA A 1 96 ? 18.681 -11.043 -10.450 1.00 61.75 96 ALA A N 1
ATOM 740 C CA . ALA A 1 96 ? 17.497 -11.788 -10.892 1.00 61.75 96 ALA A CA 1
ATOM 741 C C . ALA A 1 96 ? 17.693 -13.309 -10.748 1.00 61.75 96 ALA A C 1
ATOM 743 O O . ALA A 1 96 ? 16.801 -14.001 -10.257 1.00 61.75 96 ALA A O 1
ATOM 744 N N . ALA A 1 97 ? 18.890 -13.798 -11.087 1.00 62.06 97 ALA A N 1
ATOM 745 C CA . ALA A 1 97 ? 19.250 -15.210 -10.986 1.00 62.06 97 ALA A CA 1
ATOM 746 C C . ALA A 1 97 ? 19.316 -15.731 -9.537 1.00 62.06 97 ALA A C 1
ATOM 7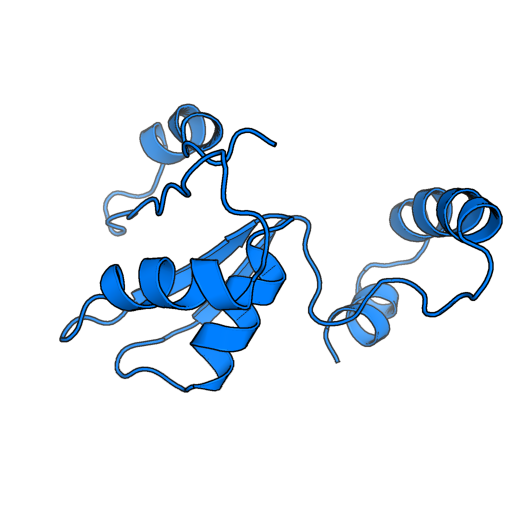48 O O . ALA A 1 97 ? 19.092 -16.915 -9.313 1.00 62.06 97 ALA A O 1
ATOM 749 N N . VAL A 1 98 ? 19.598 -14.866 -8.555 1.00 62.53 98 VAL A N 1
ATOM 750 C CA . VAL A 1 98 ? 19.731 -15.253 -7.137 1.00 62.53 98 VAL A CA 1
ATOM 751 C C . VAL A 1 98 ? 18.440 -15.028 -6.348 1.00 62.53 98 VAL A C 1
ATOM 753 O O . VAL A 1 98 ? 18.061 -15.872 -5.538 1.00 62.53 98 VAL A O 1
ATOM 756 N N . VAL A 1 99 ? 17.735 -13.915 -6.579 1.00 65.25 99 VAL A N 1
ATOM 757 C CA . VAL A 1 99 ? 16.544 -13.544 -5.794 1.00 65.25 99 VAL A CA 1
ATOM 758 C C . VAL A 1 99 ? 15.392 -14.523 -6.023 1.00 65.25 99 VAL A C 1
ATOM 760 O O . VAL A 1 99 ? 14.746 -14.911 -5.055 1.00 65.25 99 VAL A O 1
ATOM 763 N N . GLY A 1 100 ? 15.151 -14.963 -7.263 1.00 66.44 100 GLY A N 1
ATOM 764 C CA . GLY A 1 100 ? 14.073 -15.915 -7.567 1.00 66.44 100 GLY A CA 1
ATOM 765 C C . GLY A 1 100 ? 14.204 -17.236 -6.791 1.00 66.44 100 GLY A C 1
ATOM 766 O O . GLY A 1 100 ? 13.306 -17.572 -6.017 1.00 66.44 100 GLY A O 1
ATOM 767 N N . PRO A 1 101 ? 15.334 -17.959 -6.917 1.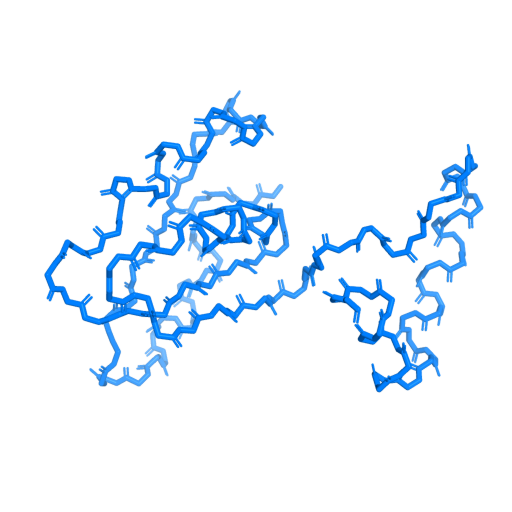00 63.59 101 PRO A N 1
ATOM 768 C CA . PRO A 1 101 ? 15.574 -19.188 -6.161 1.00 63.59 101 PRO A CA 1
ATOM 769 C C . PRO A 1 101 ? 15.619 -18.972 -4.645 1.00 63.59 101 PRO A C 1
ATOM 771 O O . PRO A 1 101 ? 15.098 -19.800 -3.900 1.00 63.59 101 PRO A O 1
ATOM 774 N N . ALA A 1 102 ? 16.202 -17.866 -4.171 1.00 63.44 102 ALA A N 1
ATOM 775 C CA . ALA A 1 102 ? 16.288 -17.570 -2.741 1.00 63.44 102 ALA A CA 1
ATOM 776 C C . ALA A 1 102 ? 14.906 -17.354 -2.100 1.00 63.44 102 ALA A C 1
ATOM 778 O O . ALA A 1 102 ? 14.657 -17.879 -1.017 1.00 63.44 102 ALA A O 1
ATOM 779 N N . VAL A 1 103 ? 13.985 -16.653 -2.773 1.00 67.06 103 VAL A N 1
ATOM 780 C CA . VAL A 1 103 ? 12.605 -16.472 -2.284 1.00 67.06 103 VAL A CA 1
ATOM 781 C C . VAL A 1 103 ? 11.872 -17.812 -2.159 1.00 67.06 103 VAL A C 1
ATOM 783 O O . VAL A 1 103 ? 11.109 -18.001 -1.213 1.00 67.06 103 VAL A O 1
ATOM 786 N N . ALA A 1 104 ? 12.130 -18.753 -3.073 1.00 70.19 104 ALA A N 1
ATOM 787 C CA . ALA A 1 104 ? 11.483 -20.064 -3.086 1.00 70.19 104 ALA A CA 1
ATOM 788 C C . ALA A 1 104 ? 12.056 -21.061 -2.061 1.00 70.19 104 ALA A C 1
ATOM 790 O O . ALA A 1 104 ? 11.353 -21.980 -1.649 1.00 70.19 104 ALA A O 1
ATOM 791 N N . THR A 1 105 ? 13.325 -20.914 -1.666 1.00 73.81 105 THR A N 1
ATOM 792 C CA . THR A 1 105 ? 14.050 -21.949 -0.901 1.00 73.81 105 THR A CA 1
ATOM 793 C C . THR A 1 105 ? 14.418 -21.537 0.520 1.00 73.81 105 THR A C 1
ATOM 795 O O . THR A 1 105 ? 14.556 -22.393 1.394 1.00 73.81 105 THR A O 1
ATOM 798 N N . VAL A 1 106 ? 14.564 -20.240 0.790 1.00 75.31 106 VAL A N 1
ATOM 799 C CA . VAL A 1 106 ? 14.929 -19.751 2.122 1.00 75.31 106 VAL A CA 1
ATOM 800 C C . VAL A 1 106 ? 13.670 -19.672 2.995 1.00 75.31 106 VAL A C 1
ATOM 802 O O . VAL A 1 106 ? 12.661 -19.130 2.557 1.00 75.31 106 VAL A O 1
ATOM 805 N N . PRO A 1 107 ? 13.670 -20.140 4.253 1.00 83.12 107 PRO A N 1
ATOM 806 C CA . PRO A 1 107 ? 12.503 -19.996 5.121 1.00 83.12 107 PRO A CA 1
ATOM 807 C C . PRO A 1 107 ? 12.101 -18.527 5.340 1.00 83.12 107 PRO A C 1
ATOM 809 O O . PRO A 1 107 ? 12.959 -17.675 5.585 1.00 83.12 107 PRO A O 1
ATOM 812 N N . TRP A 1 108 ? 10.794 -18.235 5.352 1.00 77.44 108 TRP A N 1
ATOM 813 C CA . TRP A 1 108 ? 10.250 -16.875 5.538 1.00 77.44 108 TRP A CA 1
ATOM 814 C C . TRP A 1 108 ? 10.853 -16.128 6.737 1.00 77.44 108 TRP A C 1
ATOM 816 O O . TRP A 1 108 ? 11.186 -14.955 6.623 1.00 77.44 108 TRP A O 1
ATOM 826 N N . ARG A 1 109 ? 11.077 -16.817 7.866 1.00 80.50 109 ARG A N 1
ATOM 827 C CA . ARG A 1 109 ? 11.660 -16.229 9.092 1.00 80.50 109 ARG A CA 1
ATOM 828 C C . ARG A 1 109 ? 13.044 -15.610 8.876 1.00 80.50 109 ARG A C 1
ATOM 830 O O . ARG A 1 109 ? 13.433 -14.701 9.604 1.00 80.50 109 ARG A O 1
ATOM 837 N N . VAL A 1 110 ? 13.805 -16.143 7.922 1.00 78.00 110 VAL A N 1
ATOM 838 C CA . VAL A 1 110 ? 15.126 -15.628 7.557 1.00 78.00 110 VAL A CA 1
ATOM 839 C C . VAL A 1 110 ? 14.964 -14.496 6.549 1.00 78.00 110 VAL A C 1
ATOM 841 O O . VAL A 1 110 ? 15.553 -13.437 6.741 1.00 78.00 110 VAL A O 1
ATOM 844 N N . GLN A 1 111 ? 14.112 -14.673 5.534 1.00 71.31 111 GLN A N 1
ATOM 845 C CA . GLN A 1 111 ? 13.841 -13.643 4.526 1.00 71.31 111 GLN A CA 1
ATOM 846 C C . GLN A 1 111 ? 13.296 -12.345 5.144 1.00 71.31 111 GLN A C 1
ATOM 848 O O . GLN A 1 111 ? 13.747 -11.255 4.794 1.00 71.31 111 GLN A O 1
ATOM 853 N N . SER A 1 112 ? 12.371 -12.445 6.101 1.00 74.44 112 SER A N 1
ATOM 854 C CA . SER A 1 112 ? 11.684 -11.297 6.697 1.00 74.44 112 SER A CA 1
ATOM 855 C C . SER A 1 112 ? 12.639 -10.324 7.390 1.00 74.44 112 SER A C 1
ATOM 857 O O . SER A 1 112 ? 12.436 -9.118 7.298 1.00 74.44 112 SER A O 1
ATOM 859 N N . ARG A 1 113 ? 13.722 -10.817 8.008 1.00 77.75 113 ARG A N 1
ATOM 860 C CA . ARG A 1 113 ? 14.768 -9.975 8.623 1.00 77.75 113 ARG A CA 1
ATOM 861 C C . ARG A 1 113 ? 15.475 -9.081 7.603 1.00 77.75 113 ARG A C 1
ATOM 863 O O . ARG A 1 113 ? 15.841 -7.954 7.905 1.00 77.75 113 ARG A O 1
ATOM 870 N N . PHE A 1 114 ? 15.652 -9.557 6.373 1.00 74.06 114 PHE A N 1
ATOM 871 C CA . PHE A 1 114 ? 16.290 -8.767 5.318 1.00 74.06 114 PHE A CA 1
ATOM 872 C C . PHE A 1 114 ? 15.297 -7.849 4.599 1.00 74.06 114 PHE A C 1
ATOM 874 O O . PHE A 1 114 ? 15.646 -6.720 4.253 1.00 74.06 114 PHE A O 1
ATOM 881 N N . LEU A 1 115 ? 14.066 -8.321 4.388 1.00 73.19 115 LEU A N 1
ATOM 882 C CA . LEU A 1 115 ? 13.040 -7.616 3.615 1.00 73.19 115 LEU A CA 1
ATOM 883 C C . LEU A 1 115 ? 12.294 -6.542 4.411 1.00 73.19 115 LEU A C 1
ATOM 885 O O . LEU A 1 115 ? 11.853 -5.557 3.818 1.00 73.19 115 LEU A O 1
ATOM 889 N N . LEU A 1 116 ? 12.132 -6.726 5.724 1.00 76.62 116 LEU A N 1
ATOM 890 C CA . LEU A 1 116 ? 11.298 -5.860 6.562 1.00 76.62 116 LEU A CA 1
ATOM 891 C C . LEU A 1 116 ? 12.096 -4.987 7.532 1.00 76.62 116 LEU A C 1
ATOM 893 O O . LEU A 1 116 ? 11.647 -3.883 7.829 1.00 76.62 116 LEU A O 1
ATOM 897 N N . GLY A 1 117 ? 13.268 -5.423 8.001 1.00 66.75 117 GLY A N 1
ATOM 898 C CA . GLY A 1 117 ? 13.948 -4.708 9.082 1.00 66.75 117 GLY A CA 1
ATOM 899 C C . GLY A 1 117 ? 14.839 -5.586 9.920 1.00 66.75 117 GLY A C 1
ATOM 900 O O . GLY A 1 117 ? 14.276 -6.483 10.579 1.00 66.75 117 GLY A O 1
#

Secondary structure (DSSP, 8-state):
---SSGGGHHHHTTS-TT---------TT---HHHHHHHHHHTS-SSS-EEEEEETTHHHHHHHHHHT--TTEEEEEEES--SS-S---S-HHHHHHHHHHHHHHS-HHHHHHHHH-

Radius of gyration: 15.94 Å; Cα contacts (8 Å, |Δi|>4): 119; chains: 1; bounding box: 44×35×30 Å

pLDDT: mean 82.69, std 11.79, range [54.81, 96.75]

Nearest PDB structures (foldseek):
  6ty7-assembly1_A  TM=5.876E-01  e=3.043E-02  synthetic construct
  5frd-assembly2_B  TM=6.477E-01  e=1.682E+00  Archaeoglobus fulgidus
  2xmr-assembly3_C  TM=5.362E-01  e=1.133E+00  Homo sapiens
  6xtc-assembly2_D  TM=5.090E-01  e=9.936E-01  synthetic construct
  8ik2-assembly1_A  TM=4.724E-01  e=4.223E+00  Pseudomonas aeruginosa PAO1